Protein AF-A0A2W5QN59-F1 (afdb_monomer)

Foldseek 3Di:
DDDDDDPPDVVVVVVVVVVVVVCVVVVVVVVVVVCVVPPVSVVVVVVVVVVVLCVVQVVVDDPPDDPVCSVVSSVCVPPPVNPPDD

Str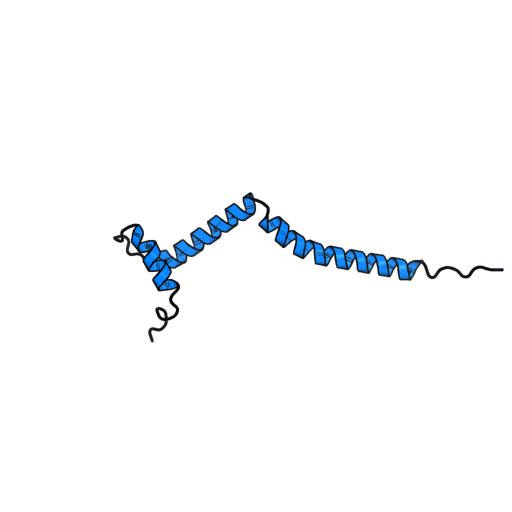ucture (mmCIF, N/CA/C/O backbone):
data_AF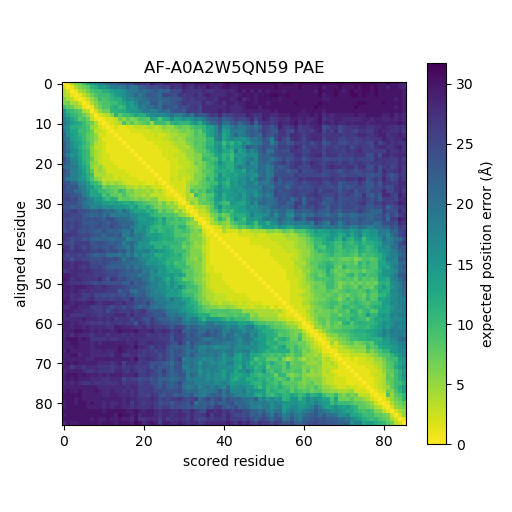-A0A2W5QN59-F1
#
_entry.id   AF-A0A2W5QN59-F1
#
loop_
_atom_site.group_PDB
_atom_site.id
_atom_site.type_symbol
_atom_site.label_atom_id
_atom_site.label_alt_id
_atom_site.label_comp_id
_atom_site.label_asym_id
_atom_site.label_entity_id
_atom_site.label_seq_id
_atom_site.pdbx_PDB_ins_code
_atom_site.Cartn_x
_atom_site.Cartn_y
_atom_site.Cartn_z
_atom_site.occupancy
_atom_site.B_iso_or_equiv
_atom_site.auth_seq_id
_atom_site.auth_comp_id
_atom_site.auth_asym_id
_atom_site.auth_atom_id
_atom_site.pdbx_PDB_model_num
ATOM 1 N N . MET A 1 1 ? -51.109 -7.616 43.886 1.00 45.19 1 MET A N 1
ATOM 2 C CA . MET A 1 1 ? -50.953 -7.669 42.416 1.00 45.19 1 MET A CA 1
ATOM 3 C C . MET A 1 1 ? -49.557 -8.192 42.130 1.00 45.19 1 MET A C 1
ATOM 5 O O . MET A 1 1 ? -48.598 -7.519 42.481 1.00 45.19 1 MET A O 1
ATOM 9 N N . ASN A 1 2 ? -49.439 -9.406 41.592 1.00 52.47 2 ASN A N 1
ATOM 10 C CA . ASN A 1 2 ? -48.143 -10.004 41.272 1.00 52.47 2 ASN A CA 1
ATOM 11 C C . ASN A 1 2 ? -47.650 -9.421 39.944 1.00 52.47 2 ASN A C 1
ATOM 13 O O . ASN A 1 2 ? -48.310 -9.579 38.919 1.00 52.47 2 ASN A O 1
ATOM 17 N N . LYS A 1 3 ? -46.523 -8.704 39.978 1.00 54.25 3 LYS A N 1
ATOM 18 C CA . LYS A 1 3 ? -45.849 -8.202 38.777 1.00 54.25 3 LYS A CA 1
ATOM 19 C C . LYS A 1 3 ? -45.291 -9.410 38.004 1.00 54.25 3 LYS A C 1
ATOM 21 O O . LYS A 1 3 ? -44.640 -10.241 38.638 1.00 54.25 3 LYS A O 1
ATOM 26 N N . PRO A 1 4 ? -45.526 -9.539 36.686 1.00 61.03 4 PRO A N 1
ATOM 27 C CA . PRO A 1 4 ? -44.941 -10.626 35.909 1.00 61.03 4 PRO A CA 1
ATOM 28 C C . PRO A 1 4 ? -43.408 -10.520 35.940 1.00 61.03 4 PRO A C 1
ATOM 30 O O . PRO A 1 4 ? -42.892 -9.394 35.924 1.00 61.03 4 PRO A O 1
ATOM 33 N N . PRO A 1 5 ? -42.668 -11.641 35.983 1.00 60.69 5 PRO A N 1
ATOM 34 C CA . PRO A 1 5 ? -41.220 -11.604 35.839 1.00 60.69 5 PRO A CA 1
ATOM 35 C C . PRO A 1 5 ? -40.880 -11.007 34.468 1.00 60.69 5 PRO A C 1
ATOM 37 O O . PRO A 1 5 ? -41.484 -11.365 33.456 1.00 60.69 5 PRO A O 1
ATOM 40 N N . LEU A 1 6 ? -39.946 -10.055 34.442 1.00 61.06 6 LEU A N 1
ATOM 41 C CA . LEU A 1 6 ? -39.411 -9.529 33.188 1.00 61.06 6 LEU A CA 1
ATOM 42 C C . LEU A 1 6 ? -38.806 -10.703 32.394 1.00 61.06 6 LEU A C 1
ATOM 44 O O . LEU A 1 6 ? -38.105 -11.517 33.001 1.00 61.06 6 LEU A O 1
ATOM 48 N N . PRO A 1 7 ? -39.027 -10.804 31.071 1.00 56.81 7 PRO A N 1
ATOM 49 C CA . PRO A 1 7 ? -38.334 -11.771 30.222 1.00 56.81 7 PRO A CA 1
ATOM 50 C C . PRO A 1 7 ? -36.865 -11.334 30.078 1.00 56.81 7 PRO A C 1
ATOM 52 O O . PRO A 1 7 ? -36.469 -10.754 29.075 1.00 56.81 7 PRO A O 1
ATOM 55 N N . ALA A 1 8 ? -36.077 -11.491 31.143 1.00 56.66 8 ALA A N 1
ATOM 56 C CA . ALA A 1 8 ? -34.875 -10.683 31.356 1.00 56.66 8 ALA A CA 1
ATOM 57 C C . ALA A 1 8 ? -33.552 -11.386 31.028 1.00 56.66 8 ALA A C 1
ATOM 59 O O . ALA A 1 8 ? -32.568 -10.690 30.799 1.00 56.66 8 ALA A O 1
ATOM 60 N N . ASP A 1 9 ? -33.515 -12.720 30.972 1.00 60.66 9 ASP A N 1
ATOM 61 C CA . ASP A 1 9 ? -32.236 -13.440 30.878 1.00 60.66 9 ASP A CA 1
ATOM 62 C C . ASP A 1 9 ? -31.908 -13.887 29.453 1.00 60.66 9 ASP A C 1
ATOM 64 O O . ASP A 1 9 ? -30.815 -13.615 28.965 1.00 60.66 9 ASP A O 1
ATOM 68 N N . ALA A 1 10 ? -32.867 -14.481 28.736 1.00 61.66 10 ALA A N 1
ATOM 69 C CA . ALA A 1 10 ? -32.649 -14.908 27.351 1.00 61.66 10 ALA A CA 1
ATOM 70 C C . ALA A 1 10 ? -32.503 -13.719 26.385 1.00 61.66 10 ALA A C 1
ATOM 72 O O . ALA A 1 10 ? -31.657 -13.750 25.497 1.00 61.66 10 ALA A O 1
ATOM 73 N N . SER A 1 11 ? -33.283 -12.647 26.590 1.00 72.50 11 SER A N 1
ATOM 74 C CA . SER A 1 11 ? -33.173 -11.421 25.784 1.00 72.50 11 SER A CA 1
ATOM 75 C C . SER A 1 11 ? -31.846 -10.710 26.036 1.00 72.50 11 SER A C 1
ATOM 77 O O . SER A 1 11 ? -31.193 -10.287 25.094 1.00 72.50 11 SER A O 1
ATOM 79 N N . ARG A 1 12 ? -31.401 -10.642 27.298 1.00 78.81 12 ARG A N 1
ATOM 80 C CA . ARG A 1 12 ? -30.112 -10.038 27.651 1.00 78.81 12 ARG A CA 1
ATOM 81 C C . ARG A 1 12 ? -28.934 -10.857 27.123 1.00 78.81 12 ARG A C 1
ATOM 83 O O . ARG A 1 12 ? -27.958 -10.268 26.677 1.00 78.81 12 ARG A O 1
ATOM 90 N N . ALA A 1 13 ? -29.008 -12.186 27.173 1.00 80.00 13 ALA A N 1
ATOM 91 C CA . ALA A 1 13 ? -27.977 -13.050 26.600 1.00 80.00 13 ALA A CA 1
ATOM 92 C C . ALA A 1 13 ? -27.879 -12.866 25.077 1.00 80.00 13 ALA A C 1
ATOM 94 O O . ALA A 1 13 ? -26.782 -12.692 24.558 1.00 80.00 13 ALA A O 1
ATOM 95 N N . ALA A 1 14 ? -29.022 -12.802 24.386 1.00 82.81 14 ALA A N 1
ATOM 96 C CA . ALA A 1 14 ? -29.066 -12.521 22.953 1.00 82.81 14 ALA A CA 1
ATOM 97 C C . ALA A 1 14 ? -28.502 -11.130 22.608 1.00 82.81 14 ALA A C 1
ATOM 99 O O . ALA A 1 14 ? -27.772 -10.994 21.629 1.00 82.81 14 ALA A O 1
ATOM 100 N N . ASP A 1 15 ? -28.791 -10.113 23.426 1.00 82.31 15 ASP A N 1
ATOM 101 C CA . ASP A 1 15 ? -28.243 -8.765 23.246 1.00 82.31 15 ASP A CA 1
ATOM 102 C C . ASP A 1 15 ? -26.716 -8.746 23.423 1.00 82.31 15 ASP A C 1
ATOM 104 O O . ASP A 1 15 ? -26.008 -8.121 22.634 1.00 82.31 15 ASP A O 1
ATOM 108 N N . VAL A 1 16 ? -26.191 -9.458 24.426 1.00 89.06 16 VAL A N 1
ATOM 109 C CA . VAL A 1 16 ? -24.741 -9.584 24.646 1.00 89.06 16 VAL A CA 1
ATOM 110 C C . VAL A 1 16 ? -24.075 -10.313 23.480 1.00 89.06 16 VAL A C 1
ATOM 112 O O . VAL A 1 16 ? -23.084 -9.810 22.956 1.00 89.06 16 VAL A O 1
ATOM 115 N N . ASP A 1 17 ? -24.640 -11.425 23.008 1.00 91.19 17 ASP A N 1
ATOM 116 C CA . ASP A 1 17 ? -24.112 -12.166 21.854 1.00 91.19 17 ASP A CA 1
ATOM 117 C C . ASP A 1 17 ? -24.118 -11.317 20.575 1.00 91.19 17 ASP A C 1
ATOM 119 O O . ASP A 1 17 ? -23.148 -11.321 19.807 1.00 91.19 17 ASP A O 1
ATOM 123 N N . ALA A 1 18 ? -25.179 -10.537 20.356 1.00 89.12 18 ALA A N 1
ATOM 124 C CA . ALA A 1 18 ? -25.265 -9.607 19.236 1.00 89.12 18 ALA A CA 1
ATOM 125 C C . ALA A 1 18 ? -24.198 -8.503 19.335 1.00 89.12 18 ALA A C 1
ATOM 127 O O . ALA A 1 18 ? -23.538 -8.189 18.340 1.00 89.12 18 ALA A O 1
ATOM 128 N N . MET A 1 19 ? -23.98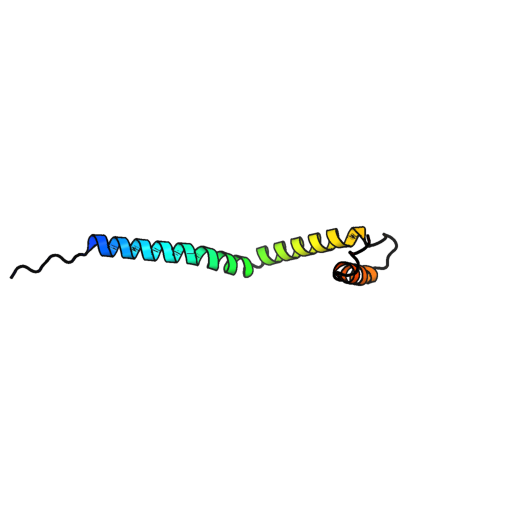1 -7.948 20.532 1.00 85.75 19 MET A N 1
ATOM 129 C CA . MET A 1 19 ? -22.942 -6.945 20.779 1.00 85.75 19 MET A CA 1
ATOM 130 C C . MET A 1 19 ? -21.534 -7.511 20.572 1.00 85.75 19 MET A C 1
ATOM 132 O O . MET A 1 19 ? -20.714 -6.870 19.913 1.00 85.75 19 MET A O 1
ATOM 136 N N . THR A 1 20 ? -21.253 -8.712 21.077 1.00 90.38 20 THR A N 1
ATOM 137 C CA . THR A 1 20 ? -19.963 -9.386 20.891 1.00 90.38 20 THR A CA 1
ATOM 138 C C . THR A 1 20 ? -19.710 -9.676 19.415 1.00 90.38 20 THR A C 1
ATOM 140 O O . THR A 1 20 ? -18.641 -9.349 18.906 1.00 90.38 20 THR A O 1
ATOM 143 N N . THR A 1 21 ? -20.714 -10.178 18.694 1.00 88.75 21 THR A N 1
ATOM 144 C CA . THR A 1 21 ? -20.619 -10.435 17.249 1.00 88.75 21 THR A CA 1
ATOM 145 C C . THR A 1 21 ? -20.313 -9.155 16.467 1.00 88.75 21 THR A C 1
ATOM 147 O O . THR A 1 21 ? -19.406 -9.130 15.631 1.00 88.75 21 THR A O 1
ATOM 150 N N . ALA A 1 22 ? -21.025 -8.063 16.760 1.00 83.44 22 ALA A N 1
ATOM 151 C CA . ALA A 1 22 ? -20.793 -6.770 16.120 1.00 83.44 22 ALA A CA 1
ATOM 152 C C . ALA A 1 22 ? -19.384 -6.226 16.407 1.00 83.44 22 ALA A C 1
ATOM 154 O O . ALA A 1 22 ? -18.741 -5.662 15.517 1.00 83.44 22 ALA A O 1
ATOM 155 N N . GLN A 1 23 ? -18.881 -6.421 17.628 1.00 82.69 23 GLN A N 1
ATOM 156 C CA . GLN A 1 23 ? -17.548 -5.984 18.025 1.00 82.69 23 GLN A CA 1
ATOM 157 C C . GLN A 1 23 ? -16.451 -6.786 17.309 1.00 82.69 23 GLN A C 1
ATOM 159 O O . GLN A 1 23 ? -15.523 -6.176 16.782 1.00 82.69 23 GLN A O 1
ATOM 164 N N . THR A 1 24 ? -16.585 -8.111 17.194 1.00 81.62 24 THR A N 1
ATOM 165 C CA . THR A 1 24 ? -15.638 -8.965 16.454 1.00 81.62 24 THR A CA 1
ATOM 166 C C . THR A 1 24 ? -15.566 -8.585 14.973 1.00 81.62 24 THR A C 1
ATOM 168 O O . THR A 1 24 ? -14.477 -8.368 14.447 1.00 81.62 24 THR A O 1
ATOM 171 N N . LEU A 1 25 ? -16.718 -8.404 14.318 1.00 78.69 25 LEU A N 1
ATOM 172 C CA . LEU A 1 25 ? -16.780 -8.003 12.904 1.00 78.69 25 LEU A CA 1
ATOM 173 C C . LEU A 1 25 ? -16.199 -6.601 12.661 1.00 78.69 25 LEU A C 1
ATOM 175 O O . LEU A 1 25 ? -15.626 -6.317 11.608 1.00 78.69 25 LEU A O 1
ATOM 179 N N . THR A 1 26 ? -16.347 -5.702 13.636 1.00 73.88 26 THR A N 1
ATOM 180 C CA . THR A 1 26 ? -15.805 -4.341 13.546 1.00 73.88 26 THR A CA 1
ATOM 181 C C . THR A 1 26 ? -14.302 -4.317 13.828 1.00 73.88 26 THR A C 1
ATOM 183 O O . THR A 1 26 ? -13.578 -3.562 13.179 1.00 73.88 26 THR A O 1
ATOM 186 N N . ALA A 1 27 ? -13.811 -5.166 14.734 1.00 70.50 27 ALA A N 1
ATOM 187 C CA . ALA A 1 27 ? -12.397 -5.259 15.082 1.00 70.50 27 ALA A CA 1
ATOM 188 C C . ALA A 1 27 ? -11.525 -5.649 13.880 1.00 70.50 27 ALA A C 1
ATOM 190 O O . ALA A 1 27 ? -10.482 -5.038 13.679 1.00 70.50 27 ALA A O 1
ATOM 191 N N . GLU A 1 28 ? -11.966 -6.576 13.024 1.00 61.97 28 GLU A N 1
ATOM 192 C CA . GLU A 1 28 ? -11.233 -6.938 11.798 1.00 61.97 28 GLU A CA 1
ATOM 193 C C . GLU A 1 28 ? -11.101 -5.757 10.825 1.00 61.97 28 GLU A C 1
ATOM 195 O O . GLU A 1 28 ? -10.029 -5.504 10.267 1.00 61.97 28 GLU A O 1
ATOM 200 N N . ARG A 1 29 ? -12.177 -4.973 10.665 1.00 60.00 29 ARG A N 1
ATOM 201 C CA . ARG A 1 29 ? -12.168 -3.746 9.853 1.00 60.00 29 ARG A CA 1
ATOM 202 C C . ARG A 1 29 ? -11.247 -2.678 10.436 1.00 60.00 29 ARG A C 1
ATOM 204 O O . ARG A 1 29 ? -10.528 -2.027 9.680 1.00 60.00 29 ARG A O 1
ATOM 211 N N . LEU A 1 30 ? -11.249 -2.514 11.757 1.00 57.78 30 LEU A N 1
ATOM 212 C CA . LEU A 1 30 ? -10.375 -1.570 12.451 1.00 57.78 30 LEU A CA 1
ATOM 213 C C . LEU A 1 30 ? -8.911 -2.013 12.410 1.00 57.78 30 LEU A C 1
ATOM 215 O O . LEU A 1 30 ? -8.045 -1.171 12.207 1.00 57.78 30 LEU A O 1
ATOM 219 N N . HIS A 1 31 ? -8.618 -3.313 12.476 1.00 59.28 31 HIS A N 1
ATOM 220 C CA . HIS A 1 31 ? -7.250 -3.818 12.359 1.00 59.28 31 HIS A CA 1
ATOM 221 C C . HIS A 1 31 ? -6.640 -3.518 10.986 1.00 59.28 31 HIS A C 1
ATOM 223 O O . HIS A 1 31 ? -5.445 -3.238 10.887 1.00 59.28 31 HIS A O 1
ATOM 229 N N . GLY A 1 32 ? -7.463 -3.523 9.933 1.00 60.06 32 GLY A N 1
ATOM 230 C CA . GLY A 1 32 ? -7.070 -3.062 8.603 1.00 60.06 32 GLY A CA 1
ATOM 231 C C . GLY A 1 32 ? -6.804 -1.554 8.524 1.00 60.06 32 GLY A C 1
ATOM 232 O O . GLY A 1 32 ? -6.017 -1.134 7.680 1.00 60.06 32 GLY A O 1
ATOM 233 N N . ILE A 1 33 ? -7.421 -0.746 9.393 1.00 56.34 33 ILE A N 1
ATOM 234 C CA . ILE A 1 33 ? -7.206 0.706 9.485 1.00 56.34 33 ILE A CA 1
ATOM 235 C C . ILE A 1 33 ? -5.969 1.013 10.341 1.00 56.34 33 ILE A C 1
ATOM 237 O O . ILE A 1 33 ? -5.095 1.729 9.865 1.00 56.34 33 ILE A O 1
ATOM 241 N N . ASP A 1 34 ? -5.823 0.403 11.521 1.00 54.78 34 ASP A N 1
ATOM 242 C CA . ASP A 1 34 ? -4.629 0.540 12.374 1.00 54.78 34 ASP A CA 1
ATOM 243 C C . ASP A 1 34 ? -3.363 0.010 11.683 1.00 54.78 34 ASP A C 1
ATOM 245 O O . ASP A 1 34 ? -2.288 0.602 11.763 1.00 54.78 34 ASP A O 1
ATOM 249 N N . SER A 1 35 ? -3.483 -1.067 10.899 1.00 55.94 35 SER A N 1
ATOM 250 C CA . SER A 1 35 ? -2.383 -1.557 10.058 1.00 55.94 35 SER A CA 1
ATOM 251 C C . SER A 1 35 ? -1.946 -0.556 8.981 1.00 55.94 35 SER A C 1
ATOM 253 O O . SER A 1 35 ? -0.846 -0.704 8.451 1.00 55.94 35 SER A O 1
ATOM 255 N N . ARG A 1 36 ? -2.803 0.405 8.611 1.00 61.44 36 ARG A N 1
ATOM 256 C CA . ARG A 1 36 ? -2.540 1.435 7.593 1.00 61.44 36 ARG A CA 1
ATOM 257 C C . ARG A 1 36 ? -2.148 2.785 8.195 1.00 61.44 36 ARG A C 1
ATOM 259 O O . ARG A 1 36 ? -1.879 3.707 7.431 1.00 61.44 36 ARG A O 1
ATOM 266 N N . THR A 1 37 ? -2.122 2.912 9.521 1.00 66.19 37 THR A N 1
ATOM 267 C CA . THR A 1 37 ? -1.709 4.130 10.237 1.00 66.19 37 THR A CA 1
ATOM 268 C C . THR A 1 37 ? -0.438 3.932 11.062 1.00 66.19 37 THR A C 1
ATOM 270 O O . THR A 1 37 ? 0.191 4.924 11.418 1.00 66.19 37 THR A O 1
ATOM 273 N N . ASP A 1 38 ? -0.015 2.689 11.314 1.00 78.50 38 ASP A N 1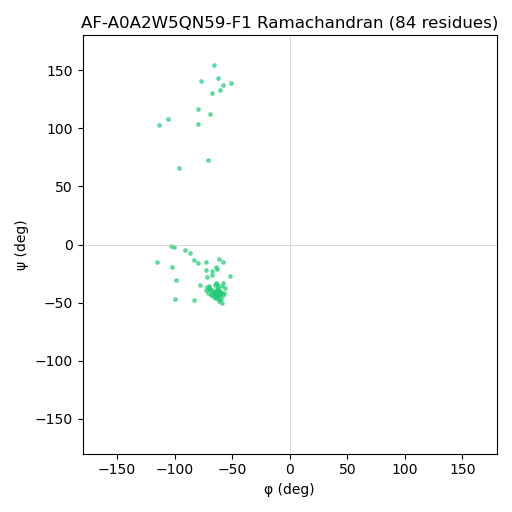
ATOM 274 C CA . ASP A 1 38 ? 1.281 2.363 11.921 1.00 78.50 38 ASP A CA 1
ATOM 275 C C . ASP A 1 38 ? 2.452 2.666 10.953 1.00 78.50 38 ASP A C 1
ATOM 277 O O . ASP A 1 38 ? 2.623 1.954 9.952 1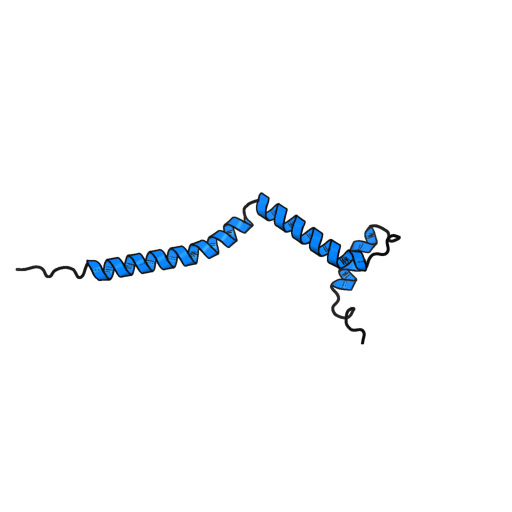.00 78.50 38 ASP A O 1
ATOM 281 N N . PRO A 1 39 ? 3.308 3.670 11.246 1.00 79.00 39 PRO A N 1
ATOM 282 C CA . PRO A 1 39 ? 4.419 4.054 10.377 1.00 79.00 39 PRO A CA 1
ATOM 283 C C . PRO A 1 39 ? 5.404 2.917 10.085 1.00 79.00 39 PRO A C 1
ATOM 285 O O . PRO A 1 39 ? 5.955 2.856 8.985 1.00 79.00 39 PRO A O 1
ATOM 288 N N . THR A 1 40 ? 5.623 1.997 11.031 1.00 82.25 40 THR A N 1
ATOM 289 C CA . THR A 1 40 ? 6.559 0.880 10.851 1.00 82.25 40 THR A CA 1
ATOM 290 C C . THR A 1 40 ? 6.010 -0.140 9.858 1.00 82.25 40 THR A C 1
ATOM 292 O O . THR A 1 40 ? 6.744 -0.607 8.984 1.00 82.25 40 THR A O 1
ATOM 295 N N . ARG A 1 41 ? 4.711 -0.450 9.930 1.00 71.38 41 ARG A N 1
ATOM 296 C CA . ARG A 1 41 ? 4.053 -1.359 8.977 1.00 71.38 41 ARG A CA 1
ATOM 297 C C . ARG A 1 41 ? 3.925 -0.740 7.592 1.00 71.38 41 ARG A C 1
ATOM 299 O O . ARG A 1 41 ? 4.143 -1.439 6.607 1.00 71.38 41 ARG A O 1
ATOM 306 N N . ILE A 1 42 ? 3.652 0.563 7.510 1.00 77.81 42 ILE A N 1
ATOM 307 C CA . ILE A 1 42 ? 3.653 1.299 6.239 1.00 77.81 42 ILE A CA 1
ATOM 308 C C . ILE A 1 42 ? 5.042 1.247 5.595 1.00 77.81 42 ILE A C 1
ATOM 310 O O . ILE A 1 42 ? 5.153 0.906 4.422 1.00 77.81 42 ILE A O 1
ATOM 314 N N . ALA A 1 43 ? 6.107 1.537 6.347 1.00 80.12 43 ALA A N 1
ATOM 315 C CA . ALA A 1 43 ? 7.471 1.500 5.820 1.00 80.12 43 ALA A CA 1
ATOM 316 C C . ALA A 1 43 ? 7.864 0.097 5.326 1.00 80.12 43 ALA A C 1
ATOM 318 O O . ALA A 1 43 ? 8.424 -0.033 4.237 1.00 80.12 43 ALA A O 1
ATOM 319 N N . ALA A 1 44 ? 7.525 -0.949 6.085 1.00 77.88 44 ALA A N 1
ATOM 320 C CA . ALA A 1 44 ? 7.758 -2.331 5.674 1.00 77.88 44 ALA A CA 1
ATOM 321 C C . ALA A 1 44 ? 7.010 -2.679 4.375 1.00 77.88 44 ALA A C 1
ATOM 323 O O . ALA A 1 44 ? 7.580 -3.306 3.484 1.00 77.88 44 ALA A O 1
ATOM 324 N N . GLU A 1 45 ? 5.764 -2.225 4.234 1.00 78.00 45 GLU A N 1
ATOM 325 C CA . GLU A 1 45 ? 4.968 -2.463 3.029 1.00 78.00 45 GLU A CA 1
ATOM 326 C C . GLU A 1 45 ? 5.495 -1.682 1.815 1.00 78.00 45 GLU A C 1
ATOM 328 O O . GLU A 1 45 ? 5.551 -2.226 0.715 1.00 78.00 45 GLU A O 1
ATOM 333 N N . VAL A 1 46 ? 5.962 -0.443 2.002 1.00 85.00 46 VAL A N 1
ATOM 334 C CA . VAL A 1 46 ? 6.611 0.345 0.938 1.00 85.00 46 VAL A CA 1
ATOM 335 C C . VAL A 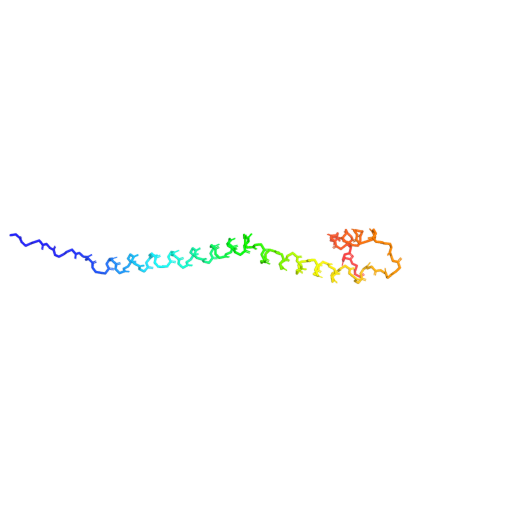1 46 ? 7.886 -0.339 0.444 1.00 85.00 46 VAL A C 1
ATOM 337 O O . VAL A 1 46 ? 8.103 -0.423 -0.765 1.00 85.00 46 VAL A O 1
ATOM 340 N N . LEU A 1 47 ? 8.716 -0.864 1.350 1.00 83.50 47 LEU A N 1
ATOM 341 C CA . LEU A 1 47 ? 9.916 -1.616 0.975 1.00 83.50 47 LEU A CA 1
ATOM 342 C C . LEU A 1 47 ? 9.556 -2.900 0.220 1.00 83.50 47 LEU A C 1
ATOM 344 O O . LEU A 1 47 ? 10.097 -3.139 -0.857 1.00 83.50 47 LEU A O 1
ATOM 348 N N . ARG A 1 48 ? 8.572 -3.663 0.714 1.00 86.62 48 ARG A N 1
ATOM 349 C CA . ARG A 1 48 ? 8.074 -4.875 0.045 1.00 86.62 48 ARG A CA 1
ATOM 350 C C . ARG A 1 48 ? 7.572 -4.584 -1.373 1.00 86.62 48 ARG A C 1
ATOM 352 O O . ARG A 1 48 ? 7.823 -5.366 -2.288 1.00 86.62 48 ARG A O 1
ATOM 359 N N . LEU A 1 49 ? 6.855 -3.475 -1.564 1.00 77.56 49 LEU A N 1
ATOM 360 C CA . LEU A 1 49 ? 6.381 -3.044 -2.880 1.00 77.56 49 LEU A CA 1
ATOM 361 C C . LEU A 1 49 ? 7.541 -2.625 -3.789 1.00 77.56 49 LEU A C 1
ATOM 363 O O . LEU A 1 49 ? 7.570 -3.044 -4.942 1.00 77.56 49 LEU A O 1
ATOM 367 N N . ASN A 1 50 ? 8.517 -1.867 -3.285 1.00 79.38 50 ASN A N 1
ATOM 368 C CA . ASN A 1 50 ? 9.705 -1.495 -4.058 1.00 79.38 50 ASN A CA 1
ATOM 369 C C . ASN A 1 50 ? 10.502 -2.719 -4.526 1.00 79.38 50 ASN A C 1
ATOM 371 O O . ASN A 1 50 ? 10.926 -2.756 -5.681 1.00 79.38 50 ASN A O 1
ATOM 375 N N . ASP A 1 51 ? 10.666 -3.727 -3.668 1.00 80.44 51 ASP A N 1
ATOM 376 C CA . ASP A 1 51 ? 11.345 -4.974 -4.027 1.00 80.44 51 ASP A CA 1
ATOM 377 C C . ASP A 1 51 ? 10.578 -5.740 -5.111 1.00 80.44 51 ASP A C 1
ATOM 379 O O . ASP A 1 51 ? 11.179 -6.212 -6.075 1.00 80.44 51 ASP A O 1
ATOM 383 N N . ALA A 1 52 ? 9.246 -5.810 -5.007 1.00 70.88 52 ALA A N 1
ATOM 384 C CA . ALA A 1 52 ? 8.404 -6.442 -6.023 1.00 70.88 52 ALA A CA 1
ATOM 385 C C . ALA A 1 52 ? 8.489 -5.720 -7.378 1.00 70.88 52 ALA A C 1
ATOM 387 O O . ALA A 1 52 ? 8.584 -6.369 -8.419 1.00 70.88 52 ALA A O 1
ATOM 388 N N . VAL A 1 53 ? 8.494 -4.383 -7.370 1.00 78.69 53 VAL A N 1
ATOM 389 C CA . VAL A 1 53 ? 8.644 -3.573 -8.585 1.00 78.69 53 VAL A CA 1
ATOM 390 C C . VAL A 1 53 ? 10.027 -3.779 -9.201 1.00 78.69 53 VAL A C 1
ATOM 392 O O . VAL A 1 53 ? 10.119 -4.013 -10.402 1.00 78.69 53 VAL A O 1
ATOM 395 N N . ARG A 1 54 ? 11.099 -3.764 -8.397 1.00 78.19 54 ARG A N 1
ATOM 396 C CA . ARG A 1 54 ? 12.452 -4.057 -8.888 1.00 78.19 54 ARG A CA 1
ATOM 397 C C . ARG A 1 54 ? 12.530 -5.442 -9.509 1.00 78.19 54 ARG A C 1
ATOM 399 O O . ARG A 1 54 ? 12.951 -5.548 -10.651 1.00 78.19 54 ARG A O 1
ATOM 406 N N . ALA A 1 55 ? 12.059 -6.475 -8.815 1.00 76.19 55 ALA A N 1
ATOM 407 C CA . ALA A 1 55 ? 12.087 -7.847 -9.315 1.00 76.19 55 ALA A CA 1
ATOM 408 C C . ALA A 1 55 ? 11.318 -8.018 -10.637 1.00 76.19 55 ALA A C 1
ATOM 410 O O . ALA A 1 55 ? 11.741 -8.786 -11.496 1.00 76.19 55 ALA A O 1
ATOM 411 N N . ALA A 1 56 ? 10.210 -7.293 -10.814 1.00 71.94 56 ALA A N 1
ATOM 412 C CA . ALA A 1 56 ? 9.436 -7.317 -12.052 1.00 71.94 56 ALA A CA 1
ATOM 413 C C . ALA A 1 56 ? 10.142 -6.604 -13.218 1.00 71.94 56 ALA A C 1
ATOM 415 O O . ALA A 1 56 ? 9.911 -6.940 -14.373 1.00 71.94 56 ALA A O 1
ATOM 416 N N . VAL A 1 57 ? 10.993 -5.621 -12.923 1.00 71.44 57 VAL A N 1
ATOM 417 C CA . VAL A 1 57 ? 11.627 -4.742 -13.913 1.00 71.44 57 VAL A CA 1
ATOM 418 C C . VAL A 1 57 ? 13.054 -5.178 -14.256 1.00 71.44 57 VAL A C 1
ATOM 420 O O . VAL A 1 57 ? 13.497 -4.991 -15.384 1.00 71.44 57 VAL A O 1
ATOM 423 N N . GLU A 1 58 ? 13.770 -5.796 -13.320 1.00 72.94 58 GLU A N 1
ATOM 424 C CA . GLU A 1 58 ? 15.172 -6.213 -13.456 1.00 72.94 58 GLU A CA 1
ATOM 425 C C . GLU A 1 58 ? 15.449 -7.135 -14.665 1.00 72.94 58 GLU A C 1
ATOM 427 O O . GLU A 1 58 ? 16.448 -6.909 -15.344 1.00 72.94 58 GLU A O 1
ATOM 432 N N . PRO A 1 59 ? 14.565 -8.081 -15.052 1.00 72.50 59 PRO A N 1
ATOM 433 C CA . PRO A 1 59 ? 14.733 -8.858 -16.287 1.00 72.50 59 PRO A CA 1
ATOM 434 C C . PRO A 1 59 ? 14.677 -8.020 -17.573 1.00 72.50 59 PRO A C 1
ATOM 436 O O . PRO A 1 59 ? 15.117 -8.476 -18.627 1.00 72.50 59 PRO A O 1
ATOM 439 N N . HIS A 1 60 ? 14.114 -6.814 -17.497 1.00 67.00 60 HIS A N 1
ATOM 440 C CA . HIS A 1 60 ? 13.902 -5.907 -18.621 1.00 67.00 60 HIS A CA 1
ATOM 441 C C . HIS A 1 60 ? 14.917 -4.755 -18.669 1.00 67.00 60 HIS A C 1
ATOM 443 O O . HIS A 1 60 ? 14.863 -3.966 -19.611 1.00 67.00 60 HIS A O 1
ATOM 449 N N . LEU A 1 61 ? 15.848 -4.662 -17.706 1.00 67.06 61 LEU A N 1
ATOM 450 C CA . LEU A 1 61 ? 16.984 -3.738 -17.772 1.00 67.06 61 LEU A CA 1
ATOM 451 C C . LEU A 1 61 ? 18.290 -4.484 -18.078 1.00 67.06 61 LEU A C 1
ATOM 453 O O . LEU A 1 61 ? 18.853 -5.137 -17.197 1.00 67.06 61 LEU A O 1
ATOM 457 N N . PRO A 1 62 ? 18.840 -4.343 -19.294 1.00 69.06 62 PRO A N 1
ATOM 458 C CA . PRO A 1 62 ? 20.238 -4.647 -19.549 1.00 69.06 62 PRO A CA 1
ATOM 459 C C . PRO A 1 62 ? 21.155 -3.933 -18.543 1.00 69.06 62 PRO A C 1
ATOM 461 O O . PRO A 1 62 ? 20.993 -2.751 -18.253 1.00 69.06 62 PRO A O 1
ATOM 464 N N . CYS A 1 63 ? 22.193 -4.622 -18.062 1.00 64.81 63 CYS A N 1
ATOM 465 C CA . CYS A 1 63 ? 23.157 -4.075 -17.095 1.00 64.81 63 CYS A CA 1
ATOM 466 C C . CYS A 1 63 ? 23.943 -2.844 -17.615 1.00 64.81 63 CYS A C 1
ATOM 468 O O . CYS A 1 63 ? 24.633 -2.176 -16.848 1.00 64.81 63 CYS A O 1
ATOM 470 N N . SER A 1 64 ? 23.872 -2.563 -18.920 1.00 73.00 64 SER A N 1
ATOM 471 C CA . SER A 1 64 ? 24.471 -1.399 -19.582 1.00 73.00 64 SER A CA 1
ATOM 472 C C . SER A 1 64 ? 23.590 -0.151 -19.568 1.00 73.00 64 SER A C 1
ATOM 474 O O . SER A 1 64 ? 24.032 0.903 -20.029 1.00 73.00 64 SER A O 1
ATOM 476 N N . ASP A 1 65 ? 22.347 -0.266 -19.108 1.00 68.44 65 ASP A N 1
ATOM 477 C CA . ASP A 1 65 ? 21.380 0.801 -19.277 1.00 68.44 65 ASP A CA 1
ATOM 478 C C . ASP A 1 65 ? 21.602 1.954 -18.291 1.00 68.44 65 ASP A C 1
ATOM 480 O O . ASP A 1 65 ? 21.928 1.748 -17.116 1.00 68.44 65 ASP A O 1
ATOM 484 N N . PRO A 1 66 ? 21.424 3.204 -18.751 1.00 70.50 66 PRO A N 1
ATOM 485 C CA . PRO A 1 66 ? 21.553 4.365 -17.890 1.00 70.50 66 PRO A CA 1
ATOM 486 C C . PRO A 1 66 ? 20.444 4.365 -16.824 1.00 70.50 66 PRO A C 1
ATOM 488 O O . PRO A 1 66 ? 19.343 3.884 -17.088 1.00 70.50 66 PRO A O 1
ATOM 491 N N . PRO A 1 67 ? 20.651 4.998 -15.653 1.00 66.56 67 PRO A N 1
ATOM 492 C CA . PRO A 1 67 ? 19.672 5.007 -14.557 1.00 66.56 67 PRO A CA 1
ATOM 493 C C . PRO A 1 67 ? 18.247 5.450 -14.951 1.00 66.56 67 PRO A C 1
ATOM 495 O O . PRO A 1 67 ? 17.272 5.033 -14.333 1.00 66.56 67 PRO A O 1
ATOM 498 N N . GLY A 1 68 ? 18.108 6.277 -15.996 1.00 69.62 68 GLY A N 1
ATOM 499 C CA . GLY A 1 68 ? 16.815 6.718 -16.533 1.00 69.62 68 GLY A CA 1
ATOM 500 C C . GLY A 1 68 ? 16.026 5.653 -17.311 1.00 69.62 68 GLY A C 1
ATOM 501 O O . GLY A 1 68 ? 14.828 5.833 -17.523 1.00 69.62 68 GLY A O 1
ATOM 502 N N . ALA A 1 69 ? 16.652 4.541 -17.705 1.00 69.00 69 ALA A N 1
ATOM 503 C CA . ALA A 1 69 ? 16.002 3.439 -18.418 1.00 69.00 69 ALA A CA 1
ATOM 504 C C . ALA A 1 69 ? 14.974 2.693 -17.553 1.00 69.00 69 ALA A C 1
ATOM 506 O O . ALA A 1 69 ? 14.024 2.115 -18.075 1.00 69.00 69 ALA A O 1
ATOM 507 N N . TYR A 1 70 ? 15.102 2.781 -16.225 1.00 70.38 70 TYR A N 1
ATOM 508 C CA . TYR A 1 70 ? 14.188 2.145 -15.276 1.00 70.38 70 TYR A CA 1
ATOM 509 C C . TYR A 1 70 ? 12.732 2.597 -15.449 1.00 70.38 70 TYR A C 1
ATOM 511 O O . TYR A 1 70 ? 11.812 1.781 -15.475 1.00 70.38 70 TYR A O 1
ATOM 519 N N . LEU A 1 71 ? 12.519 3.903 -15.639 1.00 70.50 71 LEU A N 1
ATOM 520 C CA . LEU A 1 71 ? 11.191 4.467 -15.893 1.00 70.50 71 LEU A CA 1
ATOM 521 C C . LEU A 1 71 ? 10.600 3.981 -17.221 1.00 70.50 71 LEU A C 1
ATOM 523 O O . LEU A 1 71 ? 9.394 3.768 -17.309 1.00 70.50 71 LEU A O 1
ATOM 527 N N . GLN A 1 72 ? 11.433 3.783 -18.243 1.00 71.88 72 GLN A N 1
ATOM 528 C CA . GLN A 1 72 ? 10.969 3.275 -19.532 1.00 71.88 72 GLN A CA 1
ATOM 529 C C . GLN A 1 72 ? 10.607 1.789 -19.473 1.00 71.88 72 GLN A C 1
ATOM 531 O O . GLN A 1 72 ? 9.578 1.403 -20.020 1.00 71.88 72 GLN A O 1
ATOM 536 N N . ALA A 1 73 ? 11.380 0.973 -18.752 1.00 69.44 73 ALA A N 1
ATOM 537 C CA . ALA A 1 73 ? 11.055 -0.437 -18.537 1.00 69.44 73 ALA A CA 1
ATOM 538 C C . ALA A 1 73 ? 9.737 -0.616 -17.760 1.00 69.44 73 ALA A C 1
ATOM 540 O O . ALA A 1 73 ? 8.921 -1.468 -18.105 1.00 69.44 73 ALA A O 1
ATOM 541 N N . LEU A 1 74 ? 9.481 0.241 -16.763 1.00 69.81 74 LEU A N 1
ATOM 542 C CA . LEU A 1 74 ? 8.202 0.281 -16.046 1.00 69.81 74 LEU A CA 1
ATOM 543 C C . LEU A 1 74 ? 7.016 0.604 -16.961 1.00 69.81 74 LEU A C 1
ATOM 545 O O . LEU A 1 74 ? 5.970 -0.034 -16.855 1.00 69.81 74 LEU A O 1
ATOM 549 N N . LEU A 1 75 ? 7.174 1.581 -17.858 1.00 73.38 75 LEU A N 1
ATOM 550 C CA . LEU A 1 75 ? 6.144 1.931 -18.838 1.00 73.38 75 LEU A CA 1
ATOM 551 C C . LEU A 1 75 ? 5.901 0.791 -19.833 1.00 73.38 75 LEU A C 1
ATOM 553 O O . LEU A 1 75 ? 4.750 0.487 -20.131 1.00 73.38 75 LEU A O 1
ATOM 557 N N . ALA A 1 76 ? 6.964 0.128 -20.295 1.00 68.25 76 ALA A N 1
ATOM 558 C CA . ALA A 1 76 ? 6.856 -1.014 -21.195 1.00 68.25 76 ALA A CA 1
ATOM 559 C C . ALA A 1 76 ? 6.119 -2.201 -20.549 1.00 68.25 76 ALA A C 1
ATOM 561 O O . ALA A 1 76 ? 5.315 -2.844 -21.219 1.00 68.25 76 ALA A O 1
ATOM 562 N N . LEU A 1 77 ? 6.343 -2.460 -19.255 1.00 66.88 77 LEU A N 1
ATOM 563 C CA . LEU A 1 77 ? 5.664 -3.519 -18.499 1.00 66.88 77 LEU A CA 1
ATOM 564 C C . LEU A 1 77 ? 4.188 -3.194 -18.205 1.00 66.88 77 LEU A C 1
ATOM 566 O O . LEU A 1 77 ? 3.345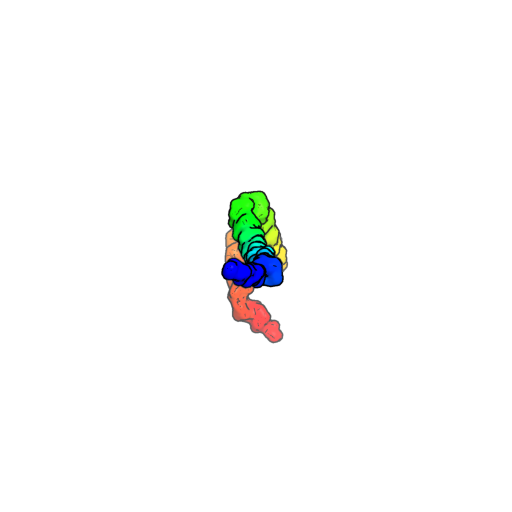 -4.089 -18.205 1.00 66.88 77 LEU A O 1
ATOM 570 N N . ALA A 1 78 ? 3.871 -1.925 -17.931 1.00 68.75 78 ALA A N 1
ATOM 571 C CA . ALA A 1 78 ? 2.505 -1.477 -17.648 1.00 68.75 78 ALA A CA 1
ATOM 572 C C . ALA A 1 78 ? 1.611 -1.451 -18.898 1.00 68.75 78 ALA A C 1
ATOM 574 O O . ALA A 1 78 ? 0.383 -1.494 -18.791 1.00 68.75 78 ALA A O 1
ATOM 575 N N . ASP A 1 79 ? 2.217 -1.376 -20.079 1.00 69.00 79 ASP A N 1
ATOM 576 C CA . ASP A 1 79 ? 1.498 -1.390 -21.336 1.00 69.00 79 ASP A CA 1
ATOM 577 C C . ASP A 1 79 ? 1.094 -2.822 -21.727 1.00 69.00 79 ASP A C 1
ATOM 579 O O . ASP A 1 79 ? 1.885 -3.638 -22.202 1.00 69.00 79 ASP A O 1
ATOM 583 N N . SER A 1 80 ? -0.192 -3.119 -21.521 1.00 60.53 80 SER A N 1
ATOM 584 C CA . SER A 1 80 ? -0.807 -4.426 -21.780 1.00 60.53 80 SER A CA 1
ATOM 585 C C . SER A 1 80 ? -0.672 -4.927 -23.225 1.00 60.53 80 SER A C 1
ATOM 587 O O . SER A 1 80 ? -0.868 -6.120 -23.462 1.00 60.53 80 SER A O 1
ATOM 589 N N . THR A 1 81 ? -0.313 -4.068 -24.189 1.00 62.06 81 THR A N 1
ATOM 590 C CA . THR A 1 81 ? -0.037 -4.501 -25.566 1.00 62.06 81 THR A CA 1
ATOM 591 C C . THR A 1 81 ? 1.351 -5.117 -25.762 1.00 62.06 81 THR A C 1
ATOM 593 O O . THR A 1 81 ? 1.544 -5.842 -26.734 1.00 62.06 81 THR A O 1
ATOM 596 N N . ASN A 1 82 ? 2.292 -4.933 -24.828 1.00 56.19 82 ASN A N 1
ATOM 597 C CA . ASN A 1 82 ? 3.667 -5.442 -24.952 1.00 56.19 82 ASN A CA 1
ATOM 598 C C . ASN A 1 82 ? 3.835 -6.914 -24.531 1.00 56.19 82 ASN A C 1
ATOM 600 O O . ASN A 1 82 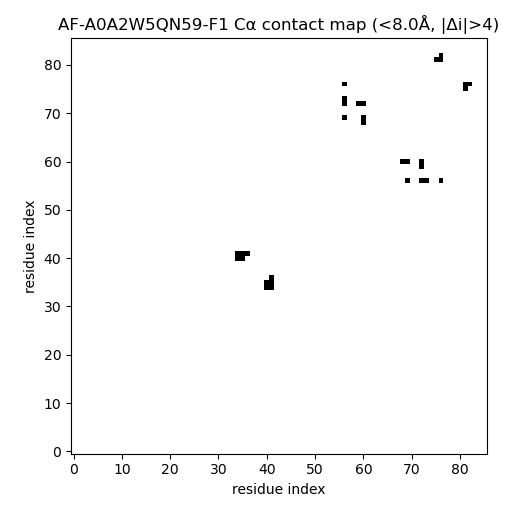? 4.853 -7.530 -24.837 1.00 56.19 82 ASN A O 1
ATOM 604 N N . GLY A 1 83 ? 2.839 -7.502 -23.856 1.00 49.34 83 GLY A N 1
ATOM 605 C CA . GLY A 1 83 ? 2.811 -8.927 -23.489 1.00 49.34 83 GLY A CA 1
ATOM 606 C C . GLY A 1 83 ? 2.138 -9.839 -24.524 1.00 49.34 83 GLY A C 1
ATOM 607 O O . GLY A 1 83 ? 2.136 -11.057 -24.358 1.00 49.34 83 GLY A O 1
ATOM 608 N N . ALA A 1 84 ? 1.561 -9.276 -25.589 1.00 48.88 84 ALA A N 1
ATOM 609 C CA . ALA A 1 84 ? 0.846 -10.017 -26.624 1.00 48.88 84 ALA A CA 1
ATOM 610 C C . ALA A 1 84 ? 1.759 -10.299 -27.826 1.00 48.88 84 ALA A C 1
ATOM 612 O O . ALA A 1 84 ? 1.539 -9.784 -28.918 1.00 48.88 84 ALA A O 1
ATOM 613 N N . THR A 1 85 ? 2.791 -11.120 -27.631 1.00 45.69 85 THR A N 1
ATOM 614 C CA . THR A 1 85 ? 3.499 -11.727 -28.769 1.00 45.69 85 THR A CA 1
ATOM 615 C C . THR A 1 85 ? 3.244 -13.229 -28.734 1.00 45.69 85 THR A C 1
ATOM 617 O O . THR A 1 85 ? 3.769 -13.934 -27.875 1.00 45.69 85 THR A O 1
ATOM 620 N N . THR A 1 86 ? 2.349 -13.678 -29.617 1.00 41.38 86 THR A N 1
ATOM 621 C CA . THR A 1 86 ? 2.267 -15.064 -30.109 1.00 41.38 86 THR A CA 1
ATOM 622 C C . THR A 1 86 ? 3.566 -15.495 -30.763 1.00 41.38 86 THR A C 1
ATOM 624 O O . THR A 1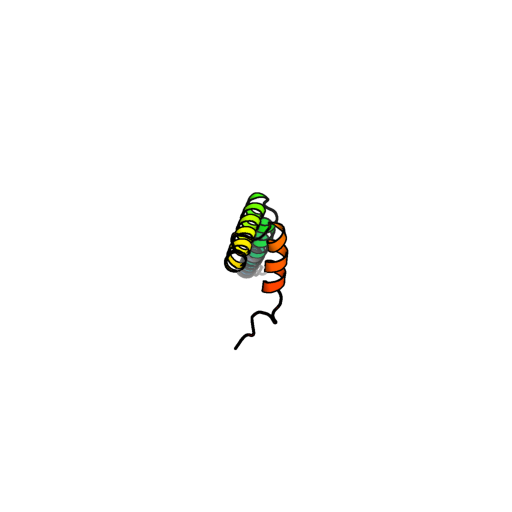 86 ? 4.163 -14.627 -31.442 1.00 41.38 86 THR A O 1
#

Mean predicted aligned error: 16.54 Å

Organism: Variovorax paradoxus (NCBI:txid34073)

Radius of gyration: 27.94 Å; Cα contacts (8 Å, |Δi|>4): 16; chains: 1; bounding box: 75×22×72 Å

pLDDT: mean 70.04, std 11.25, range [41.38, 91.19]

Secondary structure (DSSP, 8-state):
-PPPPP--HHHHHHHHHHHHHHHHHHHHHHHHHHTTT-HHHHHHHHHHHHHHHHHHHGGGS-TT--TTHHHHHHHHHH-TTTT---

Sequence (86 aa):
MNKPPLPADASRAADVDAMTTAQTLTAERLHGIDSRTDPTRIAAEVLRLNDAVRAAVEPHLPCSDPPGAYLQALLALADSTNGATT

Solvent-accessible surface area (backbone atoms only — not comparable to full-atom values): 5257 Å² total; per-residue (Å²): 133,87,78,77,81,73,85,59,61,69,56,49,50,51,51,50,52,51,51,52,52,54,49,56,63,45,47,60,59,46,50,61,49,52,54,69,66,38,66,69,52,45,52,52,48,52,51,55,48,50,52,53,52,47,66,71,37,52,89,66,53,63,94,85,60,60,87,74,48,58,63,53,40,49,52,52,69,70,37,76,75,71,76,70,74,132